Protein AF-A0AB36SV68-F1 (afdb_monomer_lite)

Radius of gyration: 16.78 Å; chains: 1; bounding box: 35×50×47 Å

pLDDT: mean 82.03, std 21.09, range [36.91, 98.69]

Sequence (129 aa):
LGISPGDRDPGTHIDVYAENETYQAPSFKSGEFNISMYHTQGDLNFLKQVKVRYPNGKIEIHQLKSGQQLKITEAGAIIDLNPNAANVSEHDLLYITQAQLDEGKTGVVINQGQHAFVEKASGKNPRFL

Secondary structure (DSSP, 8-state):
----S-----S----TTSHHHH-PPPP--TT-EEEEE--TT--TT--EEEEEE-TTS-EEEEEEPTT-EEEE--TT-EEES-TT-SSGGG--EEEPPHHHHHH--EEEEEETTEEEEEE---S--TT--

Structure (mmCIF, N/CA/C/O backbone):
data_AF-A0AB36SV68-F1
#
_entry.id   AF-A0AB36SV68-F1
#
loop_
_atom_site.group_PDB
_atom_site.id
_atom_site.type_symbol
_atom_site.label_atom_id
_atom_site.label_alt_id
_atom_site.label_comp_id
_atom_site.label_asym_id
_atom_site.label_entity_id
_atom_site.label_seq_id
_atom_site.pdbx_PDB_ins_code
_atom_site.Cartn_x
_atom_site.Cartn_y
_atom_site.Cartn_z
_atom_site.occupancy
_atom_site.B_iso_or_equiv
_atom_site.auth_seq_id
_atom_site.auth_comp_id
_atom_site.auth_asym_id
_atom_site.auth_atom_id
_atom_site.pdbx_PDB_model_num
ATOM 1 N N . LEU A 1 1 ? -1.137 -41.515 14.367 1.00 37.19 1 LEU A N 1
ATOM 2 C CA . LEU A 1 1 ? -0.102 -40.800 15.148 1.00 37.19 1 LEU A CA 1
ATOM 3 C C . LEU A 1 1 ? 1.217 -40.946 14.412 1.00 37.19 1 LEU A C 1
ATOM 5 O O . LEU A 1 1 ? 1.595 -42.077 14.147 1.00 37.19 1 LEU A O 1
ATOM 9 N N . GLY A 1 2 ? 1.865 -39.829 14.080 1.00 37.59 2 GLY A N 1
ATOM 10 C CA . GLY A 1 2 ? 3.230 -39.814 13.549 1.00 37.59 2 GLY A CA 1
ATOM 11 C C . GLY A 1 2 ? 3.357 -39.176 12.169 1.00 37.59 2 GLY A C 1
ATOM 12 O O . GLY A 1 2 ? 3.457 -39.885 11.178 1.00 37.59 2 GLY A O 1
ATOM 13 N N . ILE A 1 3 ? 3.411 -37.845 12.124 1.00 37.16 3 ILE A N 1
ATOM 14 C CA . ILE A 1 3 ? 4.264 -37.145 11.161 1.00 37.16 3 ILE A CA 1
ATOM 15 C C . ILE A 1 3 ? 5.261 -36.329 11.979 1.00 37.16 3 ILE A C 1
ATOM 17 O O . ILE A 1 3 ? 4.884 -35.562 12.865 1.00 37.16 3 ILE A O 1
ATOM 21 N N . SER A 1 4 ? 6.537 -36.625 11.758 1.00 38.28 4 SER A N 1
ATOM 22 C CA . SER A 1 4 ? 7.687 -35.990 12.390 1.00 38.28 4 SER A CA 1
ATOM 23 C C . SER A 1 4 ? 7.772 -34.517 11.969 1.00 38.28 4 SER A C 1
ATOM 25 O O . SER A 1 4 ? 7.571 -34.227 10.790 1.00 38.28 4 SER A O 1
ATOM 27 N N . PRO A 1 5 ? 8.100 -33.580 12.875 1.00 43.56 5 PRO A N 1
ATOM 28 C CA . PRO A 1 5 ? 8.286 -32.177 12.522 1.00 43.56 5 PRO A CA 1
ATOM 29 C C . PRO A 1 5 ? 9.651 -32.015 11.839 1.00 43.56 5 PRO A C 1
ATOM 31 O O . PRO A 1 5 ? 10.660 -31.760 12.491 1.00 43.56 5 PRO A O 1
ATOM 34 N N . GLY A 1 6 ? 9.690 -32.267 10.531 1.00 43.53 6 GLY A N 1
ATOM 35 C CA . GLY A 1 6 ? 10.911 -32.227 9.722 1.00 43.53 6 GLY A CA 1
ATOM 36 C C . GLY A 1 6 ? 10.799 -31.446 8.416 1.00 43.53 6 GLY A C 1
ATOM 37 O O . GLY A 1 6 ? 11.831 -31.102 7.847 1.00 43.53 6 GLY A O 1
ATOM 38 N N . ASP A 1 7 ? 9.593 -31.093 7.976 1.00 36.91 7 ASP A N 1
ATOM 39 C CA . ASP A 1 7 ? 9.422 -30.321 6.750 1.00 36.91 7 ASP A CA 1
ATOM 40 C C . ASP A 1 7 ? 9.412 -28.833 7.097 1.00 36.91 7 ASP A C 1
ATOM 42 O O . ASP A 1 7 ? 8.404 -28.257 7.506 1.00 36.91 7 ASP A O 1
ATOM 46 N N . ARG A 1 8 ? 10.599 -28.224 6.993 1.00 44.19 8 ARG A N 1
ATOM 47 C CA . ARG A 1 8 ? 10.753 -26.770 6.931 1.00 44.19 8 ARG A CA 1
ATOM 48 C C . ARG A 1 8 ? 9.982 -26.275 5.714 1.00 44.19 8 ARG A C 1
ATOM 50 O O . ARG A 1 8 ? 10.449 -26.400 4.585 1.00 44.19 8 ARG A O 1
ATOM 57 N N . ASP A 1 9 ? 8.808 -25.728 5.980 1.00 44.81 9 ASP A N 1
ATOM 58 C CA . ASP A 1 9 ? 8.075 -24.884 5.052 1.00 44.81 9 ASP A CA 1
ATOM 59 C C . ASP A 1 9 ? 9.033 -23.791 4.521 1.00 44.81 9 ASP A C 1
ATOM 61 O O . ASP A 1 9 ? 9.671 -23.109 5.330 1.00 44.81 9 ASP A O 1
ATOM 65 N N . PRO A 1 10 ? 9.208 -23.623 3.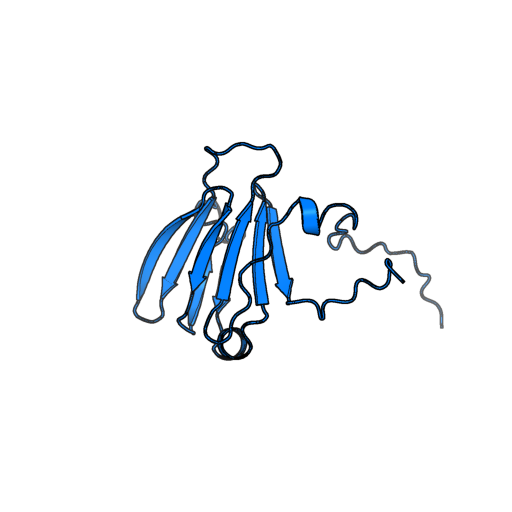197 1.00 40.41 10 PRO A N 1
ATOM 66 C CA . PRO A 1 10 ? 9.997 -22.527 2.635 1.00 40.41 10 PRO A CA 1
ATOM 67 C C . PRO A 1 10 ? 9.316 -21.156 2.811 1.00 40.41 10 PRO A C 1
ATOM 69 O O . PRO A 1 10 ? 9.832 -20.152 2.316 1.00 40.41 10 PRO A O 1
ATOM 72 N N . GLY A 1 11 ? 8.176 -21.099 3.509 1.00 41.31 11 GLY A N 1
ATOM 73 C CA . GLY A 1 11 ? 7.491 -19.877 3.909 1.00 41.31 11 GLY A CA 1
ATOM 74 C C . GLY A 1 11 ? 8.404 -18.906 4.660 1.00 41.31 11 GLY A C 1
ATOM 75 O O . GLY A 1 11 ? 8.708 -19.096 5.834 1.00 41.31 11 GLY A O 1
ATOM 76 N N . THR A 1 12 ? 8.839 -17.873 3.935 1.00 47.50 12 THR A N 1
ATOM 77 C CA . THR A 1 12 ? 9.285 -16.547 4.395 1.00 47.50 12 THR A CA 1
ATOM 78 C C . THR A 1 12 ? 9.564 -16.436 5.895 1.00 47.50 12 THR A C 1
ATOM 80 O O . THR A 1 12 ? 8.761 -15.900 6.659 1.00 47.50 12 THR A O 1
ATOM 83 N N . HIS A 1 13 ? 10.733 -16.918 6.320 1.00 41.16 13 HIS A N 1
ATOM 84 C CA . HIS A 1 13 ? 11.260 -16.599 7.639 1.00 41.16 13 HIS A CA 1
ATOM 85 C C . HIS A 1 13 ? 11.780 -15.161 7.606 1.00 41.16 13 HIS A C 1
ATOM 87 O O . HIS A 1 13 ? 12.807 -14.881 6.989 1.00 41.16 13 HIS A O 1
ATOM 93 N N . ILE A 1 14 ? 11.047 -14.245 8.232 1.00 44.75 14 ILE A N 1
ATOM 94 C CA . ILE A 1 14 ? 11.554 -12.906 8.516 1.00 44.75 14 ILE A CA 1
ATOM 95 C C . ILE A 1 14 ? 12.405 -13.027 9.780 1.00 44.75 14 ILE A C 1
ATOM 97 O O . ILE A 1 14 ? 11.897 -13.376 10.847 1.00 44.75 14 ILE A O 1
ATOM 101 N N . ASP A 1 15 ? 13.711 -12.777 9.658 1.00 39.50 15 ASP A N 1
ATOM 102 C CA . ASP A 1 15 ? 14.593 -12.668 10.817 1.00 39.50 15 ASP A CA 1
ATOM 103 C C . ASP A 1 15 ? 14.091 -11.522 11.708 1.00 39.50 15 ASP A C 1
ATOM 105 O O . ASP A 1 15 ? 14.116 -10.342 11.349 1.00 39.50 15 ASP A O 1
ATOM 109 N N . VAL A 1 16 ? 13.627 -11.902 12.897 1.00 45.22 16 VAL A N 1
ATOM 110 C CA . VAL A 1 16 ? 12.868 -11.097 13.876 1.00 45.22 16 VAL A CA 1
ATOM 111 C C . VAL A 1 16 ? 13.641 -9.865 14.394 1.00 45.22 16 VAL A C 1
ATOM 113 O O . VAL A 1 16 ? 13.120 -9.070 15.171 1.00 45.22 16 VAL A O 1
ATOM 116 N N . TYR A 1 17 ? 14.893 -9.681 13.972 1.00 39.41 17 TYR A N 1
ATOM 117 C CA . TYR A 1 17 ? 15.769 -8.587 14.390 1.00 39.41 17 TYR A CA 1
ATOM 118 C C . TYR A 1 17 ? 15.730 -7.355 13.486 1.00 39.41 17 TYR A C 1
ATOM 120 O O . TYR A 1 17 ? 16.376 -6.364 13.809 1.00 39.41 17 TYR A O 1
ATOM 128 N N . ALA A 1 18 ? 14.952 -7.377 12.403 1.00 43.56 18 ALA A N 1
ATOM 129 C CA . ALA A 1 18 ? 14.908 -6.260 11.472 1.00 43.56 18 ALA A CA 1
ATOM 130 C C . ALA A 1 18 ? 13.534 -5.586 11.347 1.00 43.56 18 ALA A C 1
ATOM 132 O O . ALA A 1 18 ? 13.490 -4.471 10.855 1.00 43.56 18 ALA A O 1
ATOM 133 N N . GLU A 1 19 ? 12.414 -6.165 11.786 1.00 46.53 19 GLU A N 1
ATOM 134 C CA . GLU A 1 19 ? 11.074 -5.703 11.355 1.00 46.53 19 GLU A CA 1
ATOM 135 C C . GLU A 1 19 ? 10.740 -4.231 11.676 1.00 46.53 19 GLU A C 1
ATOM 137 O O . GLU A 1 19 ? 10.134 -3.562 10.844 1.00 46.53 19 GLU A O 1
ATOM 142 N N . ASN A 1 20 ? 11.193 -3.689 12.813 1.00 45.94 20 ASN A N 1
ATOM 143 C CA . ASN A 1 20 ? 10.964 -2.276 13.171 1.00 45.94 20 ASN A CA 1
ATOM 144 C C . ASN A 1 20 ? 12.075 -1.313 12.712 1.00 45.94 20 ASN A C 1
ATOM 146 O O . ASN A 1 20 ? 11.835 -0.110 12.640 1.00 45.94 20 ASN A O 1
ATOM 150 N N . GLU A 1 21 ? 13.281 -1.811 12.423 1.00 46.81 21 GLU A N 1
ATOM 151 C CA . GLU A 1 21 ? 14.389 -0.989 11.905 1.00 46.81 21 GLU A CA 1
ATOM 152 C C . GLU A 1 21 ? 14.434 -0.992 10.371 1.00 46.81 21 GLU A C 1
ATOM 154 O O . GLU A 1 21 ? 14.903 -0.029 9.764 1.00 46.81 21 GLU A O 1
ATOM 159 N N . THR A 1 22 ? 13.914 -2.049 9.729 1.00 55.38 22 THR A N 1
ATOM 160 C CA . THR A 1 22 ? 13.897 -2.182 8.268 1.00 55.38 22 THR A CA 1
ATOM 161 C C . THR A 1 22 ? 12.658 -1.625 7.591 1.00 55.38 22 THR A C 1
ATOM 163 O O . THR A 1 22 ? 12.734 -1.281 6.412 1.00 55.38 22 THR A O 1
ATOM 166 N N . TYR A 1 23 ? 11.548 -1.477 8.311 1.00 65.56 23 TYR A N 1
ATOM 167 C CA . TYR A 1 23 ? 10.295 -0.995 7.751 1.00 65.56 23 TYR A CA 1
ATOM 168 C C . TYR A 1 23 ? 9.690 0.089 8.639 1.00 65.56 23 TYR A C 1
ATOM 170 O O . TYR A 1 23 ? 9.403 -0.123 9.815 1.00 65.56 23 TYR A O 1
ATOM 178 N N . GLN A 1 24 ? 9.451 1.269 8.068 1.00 81.06 24 GLN A N 1
ATOM 179 C CA . GLN A 1 24 ? 8.658 2.286 8.748 1.00 81.06 24 GLN A CA 1
ATOM 180 C C . GLN A 1 24 ? 7.188 1.871 8.697 1.00 81.06 24 GLN A C 1
ATOM 182 O O . GLN A 1 24 ? 6.632 1.738 7.609 1.00 81.06 24 GLN A O 1
ATOM 187 N N . ALA A 1 25 ? 6.547 1.692 9.853 1.00 86.50 25 ALA A N 1
ATOM 188 C CA . ALA A 1 25 ? 5.139 1.309 9.908 1.00 86.50 25 ALA A CA 1
ATOM 189 C C . ALA A 1 25 ? 4.234 2.335 9.186 1.00 86.50 25 ALA A C 1
ATOM 191 O O . ALA A 1 25 ? 4.454 3.549 9.311 1.00 86.50 25 ALA A O 1
ATOM 192 N N . PRO A 1 26 ? 3.206 1.878 8.448 1.00 91.94 26 PRO A N 1
ATOM 193 C CA . PRO A 1 26 ? 2.244 2.771 7.831 1.00 91.94 26 PRO A CA 1
ATOM 194 C C . PRO A 1 26 ? 1.337 3.406 8.894 1.00 91.94 26 PRO A C 1
ATOM 196 O O . PRO A 1 26 ? 1.208 2.925 10.022 1.00 91.94 26 PRO A O 1
ATOM 199 N N . SER A 1 27 ? 0.681 4.506 8.533 1.00 93.25 27 SER A N 1
ATOM 200 C CA . SER A 1 27 ? -0.369 5.089 9.365 1.00 93.25 27 SER A CA 1
ATOM 201 C C . SER A 1 27 ? -1.560 4.130 9.454 1.00 93.25 27 SER A C 1
ATOM 203 O O . SER A 1 27 ? -2.167 3.785 8.442 1.00 93.25 27 SER A O 1
ATOM 205 N N . PHE A 1 28 ? -1.930 3.746 10.674 1.00 93.38 28 PHE A N 1
ATOM 206 C CA . PHE A 1 28 ? -3.108 2.922 10.944 1.00 93.38 28 PHE A CA 1
ATOM 207 C C . PHE A 1 28 ? -4.259 3.798 11.438 1.00 93.38 28 PHE A C 1
ATOM 209 O O . PHE A 1 28 ? -4.311 4.170 12.619 1.00 93.38 28 PHE A O 1
ATOM 216 N N . LYS A 1 29 ? -5.164 4.151 10.522 1.00 96.25 29 LYS A N 1
ATOM 217 C CA . LYS A 1 29 ? -6.322 5.004 10.783 1.00 96.25 29 LYS A CA 1
ATOM 218 C C . LYS A 1 29 ? -7.546 4.493 10.025 1.00 96.25 29 LYS A C 1
ATOM 220 O O . LYS A 1 29 ? -7.454 4.184 8.845 1.00 96.25 29 LYS A O 1
ATOM 225 N N . SER A 1 30 ? -8.692 4.449 10.706 1.00 97.31 30 SER A N 1
ATOM 226 C CA . SER A 1 30 ? -9.979 4.098 10.090 1.00 97.31 30 SER A CA 1
ATOM 227 C C . SER A 1 30 ? -10.300 5.024 8.908 1.00 97.31 30 SER A C 1
ATOM 229 O O . SER A 1 30 ? -10.054 6.233 8.966 1.00 97.31 30 SER A O 1
ATOM 231 N N . GLY A 1 31 ? -10.814 4.430 7.834 1.00 98.00 31 GLY A N 1
ATOM 232 C CA . GLY A 1 31 ? -11.043 5.038 6.525 1.00 98.00 31 GLY A CA 1
ATOM 233 C C . GLY A 1 31 ? -9.817 5.065 5.605 1.00 98.00 31 GLY A C 1
ATOM 234 O O . GLY A 1 31 ? -9.911 5.601 4.502 1.00 98.00 31 GLY A O 1
ATOM 235 N N . GLU A 1 32 ? -8.668 4.532 6.032 1.00 97.94 32 GLU A N 1
ATOM 236 C CA . GLU A 1 32 ? -7.410 4.624 5.289 1.00 97.94 32 GLU A CA 1
ATOM 237 C C . GLU A 1 32 ? -6.691 3.269 5.222 1.00 97.94 32 GLU A C 1
ATOM 239 O O . GLU A 1 32 ? -6.538 2.573 6.223 1.00 97.94 32 GLU A O 1
ATOM 244 N N . PHE A 1 33 ? -6.173 2.940 4.041 1.00 98.12 33 PHE A N 1
ATOM 245 C CA . PHE A 1 33 ? -5.148 1.923 3.843 1.00 98.12 33 PHE A CA 1
ATOM 246 C C . PHE A 1 33 ? -3.869 2.630 3.401 1.00 98.12 33 PHE A C 1
ATOM 248 O O . PHE A 1 33 ? -3.877 3.365 2.412 1.00 98.12 33 PHE A O 1
ATOM 255 N N . ASN A 1 34 ? -2.776 2.452 4.142 1.00 97.94 34 ASN A N 1
ATOM 256 C CA . ASN A 1 34 ? -1.530 3.168 3.882 1.00 97.94 34 ASN A CA 1
ATOM 257 C C . ASN A 1 34 ? -0.410 2.201 3.475 1.00 97.94 34 ASN A C 1
ATOM 259 O O . ASN A 1 34 ? -0.251 1.122 4.049 1.00 97.94 34 ASN A O 1
ATOM 263 N N . ILE A 1 35 ? 0.374 2.621 2.486 1.00 96.69 35 ILE A N 1
ATOM 264 C CA . ILE A 1 35 ? 1.577 1.939 2.007 1.00 96.69 35 ILE A CA 1
ATOM 265 C C . ILE A 1 35 ? 2.761 2.825 2.357 1.00 96.69 35 ILE A C 1
ATOM 267 O O . ILE A 1 35 ? 2.846 3.938 1.843 1.00 96.69 35 ILE A O 1
ATOM 271 N N . SER A 1 36 ? 3.667 2.363 3.206 1.00 94.50 36 SER A N 1
ATOM 272 C CA . SER A 1 36 ? 4.880 3.095 3.567 1.00 94.50 36 SER A CA 1
ATOM 273 C C . SER A 1 36 ? 6.094 2.570 2.811 1.00 94.50 36 SER A C 1
ATOM 275 O O . SER A 1 36 ? 6.232 1.374 2.572 1.00 94.50 36 SER A O 1
ATOM 277 N N . MET A 1 37 ? 6.997 3.476 2.444 1.00 91.88 37 MET A N 1
ATOM 278 C CA . MET A 1 37 ? 8.272 3.145 1.816 1.00 91.88 37 MET A CA 1
ATOM 279 C C . MET A 1 37 ? 9.417 3.623 2.702 1.00 91.88 37 MET A C 1
ATOM 281 O O . MET A 1 37 ? 9.488 4.805 3.037 1.00 91.88 37 MET A O 1
ATOM 285 N N . TYR A 1 38 ? 10.346 2.734 3.040 1.00 89.00 38 TYR A N 1
ATOM 286 C CA . TYR A 1 38 ? 11.561 3.084 3.768 1.00 89.00 38 TYR A CA 1
ATOM 287 C C . TYR A 1 38 ? 12.767 2.352 3.191 1.00 89.00 38 TYR A C 1
ATOM 289 O O . TYR A 1 38 ? 12.720 1.152 2.974 1.00 89.00 38 TYR A O 1
ATOM 297 N N . HIS A 1 39 ? 13.860 3.061 2.929 1.00 86.62 39 HIS A N 1
ATOM 298 C CA . HIS A 1 39 ? 15.065 2.479 2.343 1.00 86.62 39 HIS A CA 1
ATOM 299 C C . HIS A 1 39 ? 16.192 2.406 3.373 1.00 86.62 39 HIS A C 1
ATOM 301 O O . HIS A 1 39 ? 16.798 3.421 3.718 1.00 86.62 39 HIS A O 1
ATOM 307 N N . THR A 1 40 ? 16.526 1.204 3.834 1.00 82.44 40 THR A N 1
ATOM 308 C CA . THR A 1 40 ? 17.445 1.028 4.976 1.00 82.44 40 THR A CA 1
ATOM 309 C C . THR A 1 40 ? 18.908 1.269 4.674 1.00 82.44 40 THR A C 1
ATOM 311 O O . THR A 1 40 ? 19.660 1.622 5.574 1.00 82.44 40 THR A O 1
ATOM 314 N N . GLN A 1 41 ? 19.327 1.144 3.415 1.00 79.50 41 GLN A N 1
ATOM 315 C CA . GLN A 1 41 ? 20.698 1.486 3.023 1.00 79.50 41 GLN A CA 1
ATOM 316 C C . GLN A 1 41 ? 20.887 3.001 2.808 1.00 79.50 41 GLN A C 1
ATOM 318 O O . GLN A 1 41 ? 21.926 3.429 2.318 1.00 79.50 41 GLN A O 1
ATOM 323 N N . GLY A 1 42 ? 19.880 3.822 3.135 1.00 70.31 42 GLY A N 1
ATOM 324 C CA . GLY A 1 42 ? 19.997 5.281 3.105 1.00 70.31 42 GLY A CA 1
ATOM 325 C C . GLY A 1 42 ? 20.004 5.922 1.713 1.00 70.31 42 GLY A C 1
ATOM 326 O O . GLY A 1 42 ? 20.271 7.117 1.617 1.00 70.31 42 GLY A O 1
ATOM 327 N N . ASP A 1 43 ? 19.690 5.184 0.640 1.00 81.69 43 ASP A N 1
ATOM 328 C CA . ASP A 1 43 ? 19.498 5.785 -0.683 1.00 81.69 43 ASP A CA 1
ATOM 329 C C . ASP A 1 43 ? 18.194 6.596 -0.729 1.00 81.69 43 ASP A C 1
ATOM 331 O O . ASP A 1 43 ? 17.092 6.078 -0.922 1.00 81.69 43 ASP A O 1
ATOM 335 N N . LEU A 1 44 ? 18.333 7.907 -0.544 1.00 77.81 44 LEU A N 1
ATOM 336 C CA . LEU A 1 44 ? 17.229 8.865 -0.598 1.00 77.81 44 LEU A CA 1
ATOM 337 C C . LEU A 1 44 ? 16.718 9.122 -2.027 1.00 77.81 44 LEU A C 1
ATOM 339 O O . LEU A 1 44 ? 15.658 9.734 -2.189 1.00 77.81 44 LEU A O 1
ATOM 343 N N . ASN A 1 45 ? 17.451 8.677 -3.052 1.00 87.12 45 ASN A N 1
ATOM 344 C CA . ASN A 1 45 ? 17.060 8.808 -4.455 1.00 87.12 45 ASN A CA 1
ATOM 345 C C . ASN A 1 45 ? 16.293 7.590 -4.969 1.00 87.12 45 ASN A C 1
ATOM 347 O O . ASN A 1 45 ? 15.707 7.673 -6.050 1.00 87.12 45 ASN A O 1
ATOM 351 N N . PHE A 1 46 ? 16.261 6.489 -4.213 1.00 87.38 46 PHE A N 1
ATOM 352 C CA . PHE A 1 46 ? 15.474 5.325 -4.584 1.00 87.38 46 PHE A CA 1
ATOM 353 C C . PHE A 1 46 ? 13.988 5.690 -4.701 1.00 87.38 46 PHE A C 1
ATOM 355 O O . PHE A 1 46 ? 13.399 6.304 -3.804 1.00 87.38 46 PHE A O 1
ATOM 362 N N . LEU A 1 47 ? 13.378 5.278 -5.813 1.00 92.38 47 LEU A N 1
ATOM 363 C CA . LEU A 1 47 ? 11.960 5.464 -6.097 1.00 92.38 47 LEU A CA 1
ATOM 364 C C . LEU A 1 47 ? 11.289 4.106 -6.253 1.00 92.38 47 LEU A C 1
ATOM 366 O O . LEU A 1 47 ? 11.610 3.346 -7.168 1.00 92.38 47 LEU A O 1
ATOM 370 N N . LYS A 1 48 ? 10.308 3.828 -5.393 1.00 93.38 48 LYS A N 1
ATOM 371 C CA . LYS A 1 48 ? 9.399 2.703 -5.587 1.00 93.38 48 LYS A CA 1
ATOM 372 C C . LYS A 1 48 ? 8.190 3.162 -6.386 1.00 93.38 48 LYS A C 1
ATOM 374 O O . LYS A 1 48 ? 7.428 4.008 -5.920 1.00 93.38 48 LYS A O 1
ATOM 379 N N . GLN A 1 49 ? 7.973 2.548 -7.543 1.00 96.38 49 GLN A N 1
ATOM 380 C CA . GLN A 1 49 ? 6.744 2.764 -8.288 1.00 96.38 49 GLN A CA 1
ATOM 381 C C . GLN A 1 49 ? 5.607 1.906 -7.723 1.00 96.38 49 GLN A C 1
ATOM 383 O O . GLN A 1 49 ? 5.782 0.705 -7.517 1.00 96.38 49 GLN A O 1
ATOM 388 N N . VAL A 1 50 ? 4.447 2.525 -7.512 1.00 97.50 50 VAL A N 1
ATOM 389 C CA . VAL A 1 50 ? 3.189 1.867 -7.135 1.00 97.50 50 VAL A CA 1
ATOM 390 C C . VAL A 1 50 ? 2.101 2.358 -8.078 1.00 97.50 50 VAL A C 1
ATOM 392 O O . VAL A 1 50 ? 1.945 3.565 -8.268 1.00 97.50 50 VAL A O 1
ATOM 395 N N . LYS A 1 51 ? 1.344 1.442 -8.677 1.00 98.44 51 LYS A N 1
ATOM 396 C CA . LYS A 1 51 ? 0.221 1.786 -9.555 1.00 98.44 51 LYS A CA 1
ATOM 397 C C . LYS A 1 51 ? -1.090 1.509 -8.838 1.00 98.44 51 LYS A C 1
ATOM 399 O O . LYS A 1 51 ? -1.241 0.467 -8.215 1.00 98.44 51 LYS A O 1
ATOM 404 N N . VAL A 1 52 ? -2.046 2.422 -8.955 1.00 98.69 52 VAL A N 1
ATOM 405 C CA . VAL A 1 52 ? -3.382 2.284 -8.369 1.00 98.69 52 VAL A CA 1
ATOM 406 C C . VAL A 1 52 ? -4.416 2.419 -9.472 1.00 98.69 52 VAL A C 1
ATOM 408 O O . VAL A 1 52 ? -4.391 3.375 -10.245 1.00 98.69 52 VAL A O 1
ATOM 411 N N . ARG A 1 53 ? -5.337 1.464 -9.552 1.00 98.44 53 ARG A N 1
ATOM 412 C CA . ARG A 1 53 ? -6.541 1.538 -10.378 1.00 98.44 53 ARG A CA 1
ATOM 413 C C . ARG A 1 53 ? -7.753 1.668 -9.468 1.00 98.44 53 ARG A C 1
ATOM 415 O O . ARG A 1 53 ? -8.052 0.754 -8.706 1.00 98.44 53 ARG A O 1
ATOM 422 N N . TYR A 1 54 ? -8.467 2.774 -9.592 1.00 98.31 54 TYR A N 1
ATOM 423 C CA . TYR A 1 54 ? -9.672 3.067 -8.825 1.00 98.31 54 TYR A CA 1
ATOM 424 C C . TYR A 1 54 ? -10.922 2.434 -9.462 1.00 98.31 54 TYR A C 1
ATOM 426 O O . TYR A 1 54 ? -10.927 2.164 -10.671 1.00 98.31 54 TYR A O 1
ATOM 434 N N . PRO A 1 55 ? -12.010 2.226 -8.693 1.00 97.00 55 PRO A N 1
ATOM 435 C CA . PRO A 1 55 ? -13.255 1.634 -9.199 1.00 97.00 55 PRO A CA 1
ATOM 436 C C . PRO A 1 55 ? -13.878 2.403 -10.367 1.00 97.00 55 PRO A C 1
ATOM 438 O O . PRO A 1 55 ? -14.458 1.805 -11.270 1.00 97.00 55 PRO A O 1
ATOM 441 N N . ASN A 1 56 ? -13.716 3.729 -10.383 1.00 96.75 56 ASN A N 1
ATOM 442 C CA . ASN A 1 56 ? -14.178 4.600 -11.468 1.00 96.75 56 ASN A CA 1
ATOM 443 C C . ASN A 1 56 ? -13.348 4.469 -12.765 1.00 96.75 56 ASN A C 1
ATOM 445 O O . ASN A 1 56 ? -13.614 5.171 -13.737 1.00 96.75 56 ASN A O 1
ATOM 449 N N . GLY A 1 57 ? -12.333 3.599 -12.783 1.00 95.75 57 GLY A N 1
ATOM 450 C CA . GLY A 1 57 ? -11.454 3.366 -13.925 1.00 95.75 57 GLY A CA 1
ATOM 451 C C . GLY A 1 57 ? -10.241 4.294 -14.000 1.00 95.75 57 GLY A C 1
ATOM 452 O O . GLY A 1 57 ? -9.385 4.075 -14.857 1.00 95.75 57 GLY A O 1
ATOM 453 N N . LYS A 1 58 ? -10.119 5.288 -13.110 1.00 98.25 58 LYS A N 1
ATOM 454 C CA . LYS A 1 58 ? -8.933 6.148 -13.015 1.00 98.25 58 LYS A CA 1
ATOM 455 C C . LYS A 1 58 ? -7.709 5.311 -12.643 1.00 98.25 58 LYS A C 1
ATOM 457 O O . LYS A 1 58 ? -7.786 4.443 -11.776 1.00 98.25 58 LYS A O 1
ATOM 462 N N . ILE A 1 59 ? -6.580 5.588 -13.287 1.00 98.31 59 ILE A N 1
ATOM 463 C CA . ILE A 1 59 ? -5.294 4.951 -12.996 1.00 98.31 59 ILE A CA 1
ATOM 464 C C . ILE A 1 59 ? -4.300 6.033 -12.594 1.00 98.31 59 ILE A C 1
ATOM 466 O O . ILE A 1 59 ? -4.157 7.033 -13.296 1.00 98.31 59 ILE A O 1
ATOM 470 N N . GLU A 1 60 ? -3.600 5.810 -11.490 1.00 98.38 60 GLU A N 1
ATOM 471 C CA . GLU A 1 60 ? -2.503 6.650 -11.022 1.00 98.38 60 GLU A CA 1
ATOM 472 C C . GLU A 1 60 ? -1.227 5.821 -10.873 1.00 98.38 60 GLU A C 1
ATOM 474 O O . GLU A 1 60 ? -1.264 4.629 -10.564 1.00 98.38 60 GLU A O 1
ATOM 479 N N . ILE A 1 61 ? -0.085 6.458 -11.125 1.00 98.19 61 ILE A N 1
ATOM 480 C CA . ILE A 1 61 ? 1.243 5.881 -10.921 1.00 98.19 61 ILE A CA 1
ATOM 481 C C . ILE A 1 61 ? 1.983 6.806 -9.961 1.00 98.19 61 ILE A C 1
ATOM 483 O O . ILE A 1 61 ? 2.249 7.964 -10.283 1.00 98.19 61 ILE A O 1
ATOM 487 N N . HIS A 1 62 ? 2.317 6.289 -8.786 1.00 97.75 62 HIS A N 1
ATOM 488 C CA . HIS A 1 62 ? 3.019 7.009 -7.733 1.00 97.75 62 HIS A CA 1
ATOM 489 C C . HIS A 1 62 ? 4.476 6.567 -7.676 1.00 97.75 62 HIS A C 1
ATOM 491 O O . HIS A 1 62 ? 4.783 5.395 -7.880 1.00 97.75 62 HIS A O 1
ATOM 497 N N . GLN A 1 63 ? 5.362 7.509 -7.363 1.00 96.44 63 GLN A N 1
ATOM 498 C CA . GLN A 1 63 ? 6.769 7.249 -7.076 1.00 96.44 63 GLN A CA 1
ATOM 499 C C . GLN A 1 63 ? 7.021 7.586 -5.607 1.00 96.44 63 GLN A C 1
ATOM 501 O O . GLN A 1 63 ? 6.966 8.756 -5.229 1.00 96.44 63 GLN A O 1
ATOM 506 N N . LEU A 1 64 ? 7.258 6.568 -4.784 1.00 94.12 64 LEU A N 1
ATOM 507 C CA . LEU A 1 64 ? 7.479 6.713 -3.349 1.00 94.12 64 LEU A CA 1
ATOM 508 C C . LEU A 1 64 ? 8.974 6.753 -3.040 1.00 94.12 64 LEU A C 1
ATOM 510 O O . LEU A 1 64 ? 9.716 5.837 -3.397 1.00 94.12 64 LEU A O 1
ATOM 514 N N . LYS A 1 65 ? 9.397 7.814 -2.353 1.00 93.00 65 LYS A N 1
ATOM 515 C CA . LYS A 1 65 ? 10.724 7.939 -1.738 1.00 93.00 65 LYS A CA 1
ATOM 516 C C . LYS A 1 65 ? 10.731 7.336 -0.337 1.00 93.00 65 LYS A C 1
ATOM 518 O O . LYS A 1 65 ? 9.682 7.187 0.291 1.00 93.00 65 LYS A O 1
ATOM 523 N N . SER A 1 66 ? 11.928 7.065 0.178 1.00 90.69 66 SER A N 1
ATOM 524 C CA . SER A 1 66 ? 12.119 6.706 1.586 1.00 90.69 66 SER A CA 1
ATOM 525 C C . SER A 1 66 ? 11.463 7.741 2.515 1.00 90.69 66 SER A C 1
ATOM 527 O O . SER A 1 66 ? 11.643 8.947 2.337 1.00 90.69 66 SER A O 1
ATOM 529 N N . GLY A 1 67 ? 10.675 7.273 3.481 1.00 88.56 67 GLY A N 1
ATOM 530 C CA . GLY A 1 67 ? 9.919 8.091 4.430 1.00 88.56 67 GLY A CA 1
ATOM 531 C C . GLY A 1 67 ? 8.521 8.510 3.963 1.00 88.56 67 GLY A C 1
ATOM 532 O O . GLY A 1 67 ? 7.758 9.066 4.755 1.00 88.56 67 GLY A O 1
ATOM 533 N N . GLN A 1 68 ? 8.158 8.270 2.698 1.00 93.94 68 GLN A N 1
ATOM 534 C CA . GLN A 1 68 ? 6.833 8.617 2.181 1.00 93.94 68 GLN A CA 1
ATOM 535 C C . GLN A 1 68 ? 5.817 7.497 2.399 1.00 93.94 68 GLN A C 1
ATOM 537 O O . GLN A 1 68 ? 6.159 6.317 2.495 1.00 93.94 68 GLN A O 1
ATOM 542 N N . GLN A 1 69 ? 4.542 7.889 2.429 1.00 96.38 69 GLN A N 1
ATOM 543 C CA . GLN A 1 69 ? 3.421 6.959 2.433 1.00 96.38 69 GLN A CA 1
ATOM 544 C C . GLN A 1 69 ? 2.414 7.321 1.343 1.00 96.38 69 GLN A C 1
ATOM 546 O O . GLN A 1 69 ? 2.149 8.501 1.104 1.00 96.38 69 GLN A O 1
ATOM 551 N N . LEU A 1 70 ? 1.836 6.302 0.714 1.00 97.75 70 L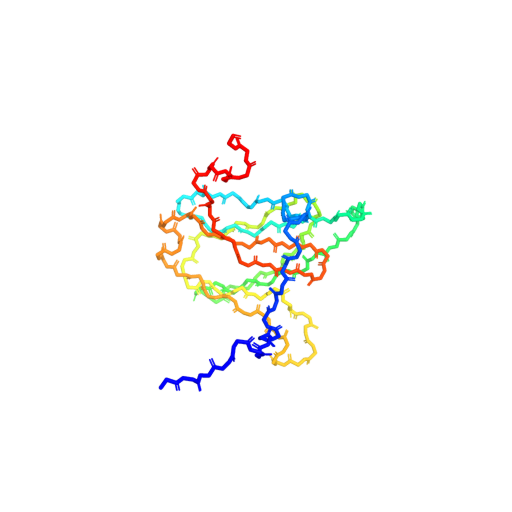EU A N 1
ATOM 552 C CA . LEU A 1 70 ? 0.679 6.426 -0.160 1.00 97.75 70 LEU A CA 1
ATOM 553 C C . LEU A 1 70 ? -0.578 6.061 0.620 1.00 97.75 70 LEU A C 1
ATOM 555 O O . LEU A 1 70 ? -0.665 4.974 1.187 1.00 97.75 70 LEU A O 1
ATOM 559 N N . LYS A 1 71 ? -1.553 6.966 0.611 1.00 98.25 71 LYS A N 1
ATOM 560 C CA . LYS A 1 71 ? -2.848 6.780 1.254 1.00 98.25 71 LYS A CA 1
ATOM 561 C C . LYS A 1 71 ? -3.899 6.383 0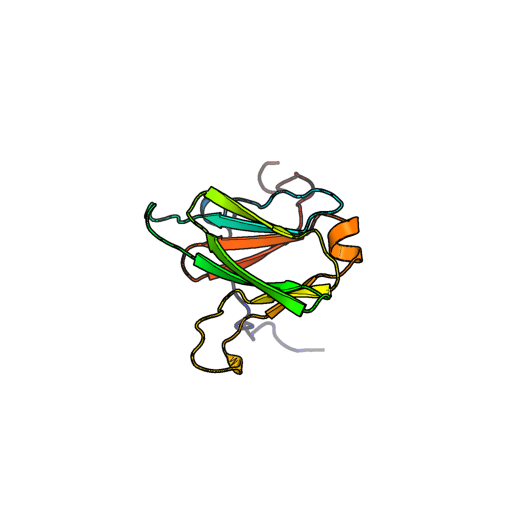.231 1.00 98.25 71 LYS A C 1
ATOM 563 O O . LYS A 1 71 ? -4.076 7.081 -0.764 1.00 98.25 71 LYS A O 1
ATOM 568 N N . ILE A 1 72 ? -4.643 5.330 0.537 1.00 98.31 72 ILE A N 1
ATOM 569 C CA . ILE A 1 72 ? -5.777 4.846 -0.245 1.00 98.31 72 ILE A CA 1
ATOM 570 C C . ILE A 1 72 ? -7.025 4.901 0.632 1.00 98.31 72 ILE A C 1
ATOM 572 O O . ILE A 1 72 ? -7.020 4.416 1.761 1.00 98.31 72 ILE A O 1
ATOM 576 N N . THR A 1 73 ? -8.090 5.510 0.120 1.00 98.06 73 THR A N 1
ATOM 577 C CA . THR A 1 73 ? -9.349 5.729 0.857 1.00 98.06 73 THR A CA 1
ATOM 578 C C . THR A 1 73 ? -10.569 5.171 0.130 1.00 98.06 73 THR A C 1
ATOM 580 O O . THR A 1 73 ? -11.690 5.333 0.598 1.00 98.06 73 THR A O 1
ATOM 583 N N . GLU A 1 74 ? -10.376 4.555 -1.036 1.00 98.25 74 GLU A N 1
ATOM 584 C CA . GLU A 1 74 ? -11.462 4.068 -1.885 1.00 98.25 74 GLU A CA 1
ATOM 585 C C . GLU A 1 74 ? -11.474 2.539 -1.907 1.00 98.25 74 GLU A C 1
ATOM 587 O O . GLU A 1 74 ? -10.526 1.902 -2.374 1.00 98.25 74 GLU A O 1
ATOM 592 N N . ALA A 1 75 ? -12.563 1.947 -1.413 1.00 98.19 75 ALA A N 1
ATOM 593 C CA . ALA A 1 75 ? -12.795 0.515 -1.537 1.00 98.19 75 ALA A CA 1
ATOM 594 C C . ALA A 1 75 ? -12.960 0.134 -3.013 1.00 98.19 75 ALA A C 1
ATOM 596 O O . ALA A 1 75 ? -13.528 0.879 -3.807 1.00 98.19 75 ALA A O 1
ATOM 597 N N . GLY A 1 76 ? -12.472 -1.044 -3.380 1.00 98.19 76 GLY A N 1
ATOM 598 C CA . GLY A 1 76 ? -12.444 -1.521 -4.757 1.00 98.19 76 GLY A CA 1
ATOM 599 C C . GLY A 1 76 ? -11.226 -1.064 -5.561 1.00 98.19 76 GLY A C 1
ATOM 600 O O . GLY A 1 76 ? -11.094 -1.453 -6.722 1.00 98.19 76 GLY A O 1
ATOM 601 N N . ALA A 1 77 ? -10.334 -0.259 -4.974 1.00 98.56 77 ALA A N 1
ATOM 602 C CA . ALA A 1 77 ? -9.053 0.057 -5.590 1.00 98.56 77 ALA A CA 1
ATOM 603 C C . ALA A 1 77 ? -8.183 -1.207 -5.720 1.00 98.56 77 ALA A C 1
ATOM 605 O O . ALA A 1 77 ? -8.114 -2.028 -4.802 1.00 98.56 77 ALA A O 1
ATOM 606 N N . ILE A 1 78 ? -7.506 -1.342 -6.861 1.00 98.56 78 ILE A N 1
ATOM 607 C CA . ILE A 1 78 ? -6.496 -2.372 -7.117 1.00 98.56 78 ILE A CA 1
ATOM 608 C C . ILE A 1 78 ? -5.136 -1.692 -7.132 1.00 98.56 78 ILE A C 1
ATOM 610 O O . ILE A 1 78 ? -4.919 -0.749 -7.895 1.00 98.56 78 ILE A O 1
ATOM 614 N N . ILE A 1 79 ? -4.228 -2.181 -6.306 1.00 98.38 79 ILE A N 1
ATOM 615 C CA . ILE A 1 79 ? -2.868 -1.678 -6.183 1.00 98.38 79 ILE A CA 1
ATOM 616 C C . ILE A 1 79 ? -1.932 -2.708 -6.785 1.00 98.38 79 ILE A C 1
ATOM 618 O O . ILE A 1 79 ? -2.074 -3.890 -6.509 1.00 98.38 79 ILE A O 1
ATOM 622 N N . ASP A 1 80 ? -0.979 -2.252 -7.579 1.00 97.81 80 ASP A N 1
ATOM 623 C CA . ASP A 1 80 ? 0.116 -3.058 -8.090 1.00 97.81 80 ASP A CA 1
ATOM 624 C C . ASP A 1 80 ? 1.433 -2.526 -7.521 1.00 97.81 80 ASP A C 1
ATOM 626 O O . ASP A 1 80 ? 1.824 -1.378 -7.780 1.00 97.81 80 ASP A O 1
ATOM 630 N N . LEU A 1 81 ? 2.086 -3.353 -6.704 1.00 96.38 81 LEU A N 1
ATOM 631 C CA . LEU A 1 81 ? 3.365 -3.051 -6.061 1.00 96.38 81 LEU A CA 1
ATOM 632 C C . LEU A 1 81 ? 4.566 -3.399 -6.953 1.00 96.38 81 LEU A C 1
ATOM 634 O O . LEU A 1 81 ? 5.703 -3.042 -6.618 1.00 96.38 81 LEU A O 1
ATOM 638 N N . ASN A 1 82 ? 4.341 -4.055 -8.094 1.00 95.81 82 ASN A N 1
ATOM 639 C CA . ASN A 1 82 ? 5.358 -4.330 -9.103 1.00 95.81 82 ASN A CA 1
ATOM 640 C C . ASN A 1 82 ? 4.868 -3.971 -10.523 1.00 95.81 82 ASN A C 1
ATOM 642 O O . ASN A 1 82 ? 4.805 -4.826 -11.405 1.00 95.81 82 ASN A O 1
ATOM 646 N N . PRO A 1 83 ? 4.555 -2.689 -10.790 1.00 95.75 83 PRO A N 1
ATOM 647 C CA . PRO A 1 83 ? 3.904 -2.281 -12.037 1.00 95.75 83 PRO A CA 1
ATOM 648 C C . PRO A 1 83 ? 4.768 -2.393 -13.295 1.00 95.75 83 PRO A C 1
ATOM 650 O O . PRO A 1 83 ? 4.230 -2.337 -14.398 1.00 95.75 83 PRO A O 1
ATOM 653 N N . ASN A 1 84 ? 6.085 -2.552 -13.140 1.00 94.00 84 ASN A N 1
ATOM 654 C CA . ASN A 1 84 ? 7.030 -2.732 -14.246 1.00 94.00 84 ASN A CA 1
ATOM 655 C C . ASN A 1 84 ? 7.433 -4.198 -14.450 1.00 94.00 84 ASN A C 1
ATOM 657 O O . ASN A 1 84 ? 8.405 -4.461 -15.158 1.00 94.00 84 ASN A O 1
ATOM 661 N N . ALA A 1 85 ? 6.730 -5.137 -13.809 1.00 93.81 85 ALA A N 1
ATOM 662 C CA . ALA A 1 85 ? 6.893 -6.561 -14.049 1.00 93.81 85 ALA A CA 1
ATOM 663 C C . ALA A 1 85 ? 6.852 -6.870 -15.553 1.00 93.81 85 ALA A C 1
ATOM 665 O O . ALA A 1 85 ? 6.002 -6.354 -16.282 1.00 93.81 85 ALA A O 1
ATOM 666 N N . ALA A 1 86 ? 7.773 -7.714 -16.023 1.00 92.88 86 ALA A N 1
ATOM 667 C CA . ALA A 1 86 ? 7.814 -8.093 -17.432 1.00 92.88 86 ALA A CA 1
ATOM 668 C C . ALA A 1 86 ? 6.691 -9.084 -17.768 1.00 92.88 86 ALA A C 1
ATOM 670 O O . ALA A 1 86 ? 6.159 -9.074 -18.879 1.00 92.88 86 ALA A O 1
ATOM 671 N N . ASN A 1 87 ? 6.325 -9.927 -16.798 1.00 94.88 87 ASN A N 1
ATOM 672 C CA . ASN A 1 87 ? 5.291 -10.941 -16.942 1.00 94.88 87 ASN A CA 1
ATOM 673 C C . ASN A 1 87 ? 4.078 -10.636 -16.067 1.00 94.88 87 ASN A C 1
ATOM 675 O O . ASN A 1 87 ? 4.199 -10.153 -14.945 1.00 94.88 87 ASN A O 1
ATOM 679 N N . VAL A 1 88 ? 2.894 -11.032 -16.542 1.00 89.69 88 VAL A N 1
ATOM 680 C CA . VAL A 1 88 ? 1.645 -10.809 -15.799 1.00 89.69 88 VAL A CA 1
ATOM 681 C C . VAL A 1 88 ? 1.660 -11.489 -14.425 1.00 89.69 88 VAL A C 1
ATOM 683 O O . VAL A 1 88 ? 1.121 -10.953 -13.464 1.00 89.69 88 VAL A O 1
ATOM 686 N N . SER A 1 89 ? 2.311 -12.649 -14.322 1.00 93.38 89 SER A N 1
ATOM 687 C CA . SER A 1 89 ? 2.450 -13.419 -13.081 1.00 93.38 89 SER A CA 1
ATOM 688 C C . SER A 1 89 ? 3.384 -12.790 -12.045 1.00 93.38 89 SER A C 1
ATOM 690 O O . SER A 1 89 ? 3.416 -13.252 -10.912 1.00 93.38 89 SER A O 1
ATOM 692 N N . GLU A 1 90 ? 4.182 -11.796 -12.438 1.00 93.06 90 GLU A N 1
ATOM 693 C CA . GLU A 1 90 ? 5.132 -11.098 -11.564 1.00 93.06 90 GLU A CA 1
ATOM 694 C C . GLU A 1 90 ? 4.552 -9.795 -10.992 1.00 93.06 90 GLU A C 1
ATOM 696 O O . GLU A 1 90 ? 5.189 -9.168 -10.141 1.00 93.06 90 GLU A O 1
ATOM 701 N N . HIS A 1 91 ? 3.368 -9.373 -11.453 1.00 95.38 91 HIS A N 1
ATOM 702 C CA . HIS A 1 91 ? 2.631 -8.290 -10.810 1.00 95.38 91 HIS A CA 1
ATOM 703 C C . HIS A 1 91 ? 2.179 -8.721 -9.421 1.00 95.38 91 HIS A C 1
ATOM 705 O O . HIS A 1 91 ? 1.705 -9.840 -9.222 1.00 95.38 91 HIS A O 1
ATOM 711 N N . ASP A 1 92 ? 2.272 -7.793 -8.479 1.00 95.31 92 ASP A N 1
ATOM 712 C CA . ASP A 1 92 ? 1.868 -8.023 -7.101 1.00 95.31 92 ASP A CA 1
ATOM 713 C C . ASP A 1 92 ? 0.650 -7.160 -6.787 1.00 95.31 92 ASP A C 1
ATOM 715 O O . ASP A 1 92 ? 0.755 -5.947 -6.579 1.00 95.31 92 ASP A O 1
ATOM 719 N N . LEU A 1 93 ? -0.520 -7.795 -6.871 1.00 96.56 93 LEU A N 1
ATOM 720 C CA . LEU A 1 93 ? -1.814 -7.130 -6.890 1.00 96.56 93 LEU A CA 1
ATOM 721 C C . LEU A 1 93 ? -2.524 -7.241 -5.541 1.00 96.56 93 LEU A C 1
ATOM 723 O O . LEU A 1 93 ? -2.810 -8.336 -5.060 1.00 96.56 93 LEU A O 1
ATOM 727 N N . LEU A 1 94 ? -2.922 -6.096 -4.993 1.00 96.94 94 LEU A N 1
ATOM 728 C CA . LEU A 1 94 ? -3.724 -5.991 -3.779 1.00 96.94 94 LEU A CA 1
ATOM 729 C C . LEU A 1 94 ? -5.079 -5.366 -4.096 1.00 96.94 94 LEU A C 1
ATOM 731 O O . LEU A 1 94 ? -5.158 -4.308 -4.717 1.00 96.94 94 LEU A O 1
ATOM 735 N N . TYR A 1 95 ? -6.154 -5.998 -3.633 1.00 97.88 95 TYR A N 1
ATOM 736 C CA . TYR A 1 95 ? -7.506 -5.454 -3.717 1.00 97.88 95 TYR A CA 1
ATOM 737 C C . TYR A 1 95 ? -7.920 -4.873 -2.367 1.00 97.88 95 TYR A C 1
ATOM 739 O O . TYR A 1 95 ? -7.914 -5.582 -1.361 1.00 97.88 95 TYR A O 1
ATOM 747 N N . ILE A 1 96 ? -8.295 -3.595 -2.344 1.00 97.94 96 ILE A N 1
ATOM 748 C CA . ILE A 1 96 ? -8.684 -2.904 -1.113 1.00 97.94 96 ILE A CA 1
ATOM 749 C C . ILE A 1 96 ? -10.174 -3.091 -0.854 1.00 97.94 96 ILE A C 1
ATOM 751 O O . ILE A 1 96 ? -11.023 -2.660 -1.634 1.00 97.94 96 ILE A O 1
ATOM 755 N N . THR A 1 97 ? -10.504 -3.716 0.270 1.00 98.19 97 THR A N 1
ATOM 756 C CA . THR A 1 97 ? -11.891 -3.919 0.705 1.00 98.19 97 THR A CA 1
ATOM 757 C C . THR A 1 97 ? -12.376 -2.780 1.602 1.00 98.19 97 THR A C 1
ATOM 759 O O . THR A 1 97 ? -11.585 -2.124 2.279 1.00 98.19 97 THR A O 1
ATOM 762 N N . GLN A 1 98 ? -13.696 -2.580 1.666 1.00 98.50 98 GLN A N 1
ATOM 763 C CA . GLN A 1 98 ? -14.289 -1.627 2.610 1.00 98.50 98 GLN A CA 1
ATOM 764 C C . GL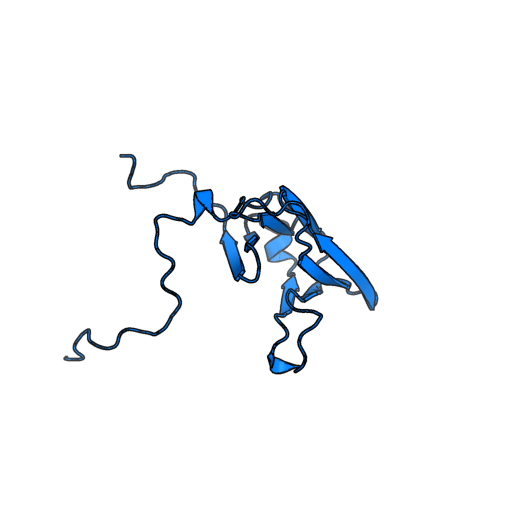N A 1 98 ? -13.96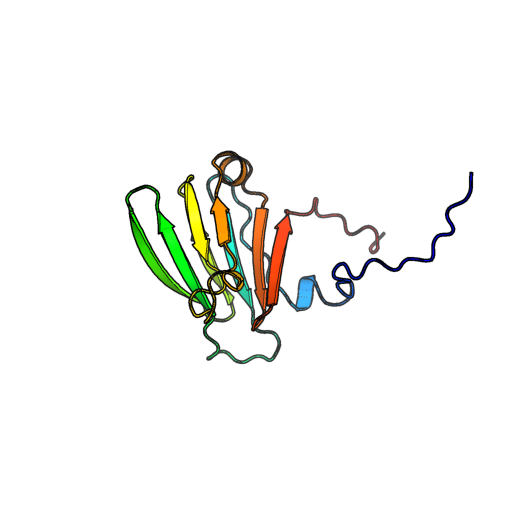8 -2.003 4.065 1.00 98.50 98 GLN A C 1
ATOM 766 O O . GLN A 1 98 ? -13.621 -1.130 4.845 1.00 98.50 98 GLN A O 1
ATOM 771 N N . ALA A 1 99 ? -13.974 -3.298 4.406 1.00 98.06 99 ALA A N 1
ATOM 772 C CA . ALA A 1 99 ? -13.641 -3.766 5.752 1.00 98.06 99 ALA A CA 1
ATOM 773 C C . ALA A 1 99 ? -12.210 -3.384 6.175 1.00 98.06 99 ALA A C 1
ATOM 775 O O . ALA A 1 99 ? -12.008 -2.908 7.287 1.00 98.06 99 ALA A O 1
ATOM 776 N N . GLN A 1 100 ? -11.223 -3.518 5.278 1.00 97.25 100 GLN A N 1
ATOM 777 C CA . GLN A 1 100 ? -9.847 -3.090 5.566 1.00 97.25 100 GLN A CA 1
ATOM 778 C C . GLN A 1 100 ? -9.755 -1.586 5.840 1.00 97.25 100 GLN A C 1
ATOM 780 O O . GLN A 1 100 ? -9.008 -1.179 6.73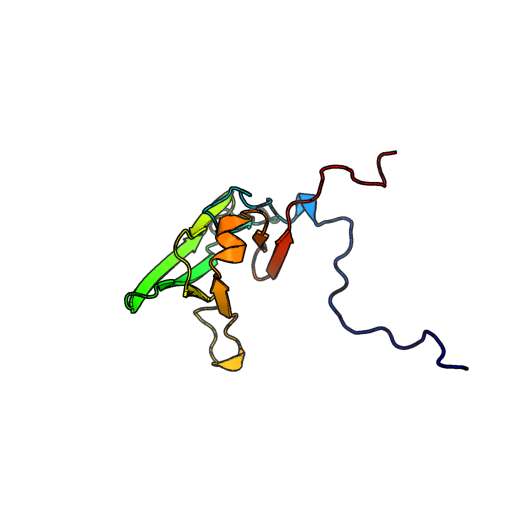2 1.00 97.25 100 GLN A O 1
ATOM 785 N N . LEU A 1 101 ? -10.514 -0.772 5.097 1.00 98.25 101 LEU A N 1
ATOM 786 C CA . LEU A 1 101 ? -10.589 0.670 5.332 1.00 98.25 101 LEU A CA 1
ATOM 787 C C . LEU A 1 101 ? -11.279 0.974 6.661 1.00 98.25 101 LEU A C 1
ATOM 789 O O . LEU A 1 101 ? -10.734 1.731 7.459 1.00 98.25 101 LEU A O 1
ATOM 793 N N . ASP A 1 102 ? -12.433 0.369 6.927 1.00 98.12 102 ASP A N 1
ATOM 794 C CA . ASP A 1 102 ? -13.213 0.599 8.145 1.00 98.12 102 ASP A CA 1
ATOM 795 C C . ASP A 1 102 ? -12.400 0.257 9.399 1.00 98.12 102 ASP A C 1
ATOM 797 O O . ASP A 1 102 ? -12.337 1.054 10.341 1.00 98.12 102 ASP A O 1
ATOM 801 N N . GLU A 1 103 ? -11.713 -0.889 9.391 1.00 96.69 103 GLU A N 1
ATOM 802 C CA . GLU A 1 103 ? -10.838 -1.301 10.487 1.00 96.69 103 GLU A CA 1
ATOM 803 C C . GLU A 1 103 ? -9.597 -0.405 10.603 1.00 96.69 103 GLU A C 1
ATOM 805 O O . GLU A 1 103 ? -9.140 -0.125 11.714 1.00 96.69 103 GLU A O 1
ATOM 810 N N . GLY A 1 104 ? -9.029 0.038 9.473 1.00 95.94 104 GLY A N 1
ATOM 811 C CA . GLY A 1 104 ? -7.898 0.969 9.431 1.00 95.94 104 GLY A CA 1
ATOM 812 C C . GLY A 1 104 ? -6.646 0.478 10.158 1.00 95.94 104 GLY A C 1
ATOM 813 O O . GLY A 1 104 ? -5.829 1.280 10.612 1.00 95.94 104 GLY A O 1
ATOM 814 N N . LYS A 1 105 ? -6.519 -0.837 10.343 1.00 94.62 105 LYS A N 1
ATOM 815 C CA . LYS A 1 105 ? -5.441 -1.470 11.115 1.00 94.62 105 LYS A CA 1
ATOM 816 C C . LYS A 1 105 ? -4.458 -2.242 10.250 1.00 94.62 105 LYS A C 1
ATOM 818 O O . LYS A 1 105 ? -3.536 -2.823 10.800 1.00 94.62 105 LYS A O 1
ATOM 823 N N . THR A 1 106 ? -4.648 -2.264 8.935 1.00 93.25 106 THR A N 1
ATOM 824 C CA . THR A 1 106 ? -3.771 -2.979 8.005 1.00 93.25 106 THR A CA 1
ATOM 825 C C . THR A 1 106 ? -3.105 -2.024 7.024 1.00 93.25 106 THR A C 1
ATOM 827 O O . THR A 1 106 ? -3.583 -0.909 6.807 1.00 93.25 106 THR A O 1
ATOM 830 N N . GLY A 1 107 ? -1.977 -2.439 6.461 1.00 94.94 107 GLY A N 1
ATOM 831 C CA . GLY A 1 107 ? -1.228 -1.655 5.489 1.00 94.94 107 GLY A CA 1
ATOM 832 C C . GLY A 1 107 ? -0.116 -2.470 4.845 1.00 94.94 107 GLY A C 1
ATOM 833 O O . GLY A 1 107 ? 0.018 -3.670 5.089 1.00 94.94 107 GLY A O 1
ATOM 834 N N . VAL A 1 108 ? 0.698 -1.804 4.034 1.00 94.69 108 VAL A N 1
ATOM 835 C CA . VAL A 1 108 ? 1.894 -2.399 3.427 1.00 94.69 108 VAL A CA 1
ATOM 836 C C . VAL A 1 108 ? 3.111 -1.606 3.851 1.00 94.69 108 VAL A C 1
ATOM 838 O O . VAL A 1 108 ? 3.085 -0.376 3.870 1.00 94.69 108 VAL A O 1
ATOM 841 N N . VAL A 1 109 ? 4.188 -2.322 4.135 1.00 92.25 109 VAL A N 1
ATOM 842 C CA . VAL A 1 109 ? 5.525 -1.750 4.247 1.00 92.25 109 VAL A CA 1
ATOM 843 C C . VAL A 1 109 ? 6.357 -2.168 3.045 1.00 92.25 109 VAL A C 1
ATOM 845 O O . VAL A 1 109 ? 6.258 -3.304 2.588 1.00 92.25 109 VAL A O 1
ATOM 848 N N . ILE A 1 110 ? 7.182 -1.259 2.537 1.00 91.06 110 ILE A N 1
ATOM 849 C CA . ILE A 1 110 ? 8.121 -1.510 1.443 1.00 91.06 110 ILE A CA 1
ATOM 850 C C . ILE A 1 110 ? 9.519 -1.093 1.891 1.00 91.06 110 ILE A C 1
ATOM 852 O O . ILE A 1 110 ? 9.701 -0.011 2.453 1.00 91.06 110 ILE A O 1
ATOM 856 N N . ASN A 1 111 ? 10.505 -1.937 1.597 1.00 87.56 111 ASN A N 1
ATOM 857 C CA . ASN A 1 111 ? 11.918 -1.625 1.720 1.00 87.56 111 ASN A CA 1
ATOM 858 C C . ASN A 1 111 ? 12.674 -2.120 0.498 1.00 87.56 111 ASN A C 1
ATOM 860 O O . ASN A 1 111 ? 12.706 -3.315 0.209 1.00 87.56 111 ASN A O 1
ATOM 864 N N . GLN A 1 112 ? 13.296 -1.184 -0.218 1.00 82.19 112 GLN A N 1
ATOM 865 C CA . GLN A 1 112 ? 13.949 -1.456 -1.496 1.00 82.19 112 GLN A CA 1
ATOM 866 C C . GLN A 1 112 ? 12.973 -2.167 -2.457 1.00 82.19 112 GLN A C 1
ATOM 868 O O . GLN A 1 112 ? 11.964 -1.587 -2.863 1.00 82.19 112 GLN A O 1
ATOM 873 N N . GLY A 1 113 ? 13.264 -3.418 -2.826 1.00 78.44 113 GLY A N 1
ATOM 874 C CA . GLY A 1 113 ? 12.402 -4.262 -3.657 1.00 78.44 113 GLY A CA 1
ATOM 875 C C . GLY A 1 113 ? 11.442 -5.163 -2.875 1.00 78.44 113 GLY A C 1
ATOM 876 O O . GLY A 1 113 ? 10.546 -5.743 -3.484 1.00 78.44 113 GLY A O 1
ATOM 877 N N . GLN A 1 114 ? 11.607 -5.280 -1.557 1.00 85.25 114 GLN A N 1
ATOM 878 C CA . GLN A 1 114 ? 10.818 -6.161 -0.697 1.00 85.25 114 GLN A CA 1
ATOM 879 C C . GLN A 1 114 ? 9.614 -5.421 -0.116 1.00 85.25 114 GLN A C 1
ATOM 881 O O . GLN A 1 114 ? 9.659 -4.209 0.104 1.00 85.25 114 GLN A O 1
ATOM 886 N N . HIS A 1 115 ? 8.534 -6.147 0.145 1.00 88.75 115 HIS A N 1
ATOM 887 C CA . HIS A 1 115 ? 7.348 -5.610 0.798 1.00 88.75 115 HIS A CA 1
ATOM 888 C C . HIS A 1 115 ? 6.692 -6.677 1.677 1.00 88.75 115 HIS A C 1
ATOM 890 O O . HIS A 1 115 ? 6.901 -7.873 1.479 1.00 88.75 115 HIS A O 1
ATOM 896 N N . ALA A 1 116 ? 5.891 -6.234 2.641 1.00 87.69 116 ALA A N 1
ATOM 897 C CA . ALA A 1 116 ? 5.093 -7.105 3.492 1.00 87.69 116 ALA A CA 1
ATOM 898 C C . ALA A 1 116 ? 3.752 -6.450 3.834 1.00 87.69 116 ALA A C 1
ATOM 900 O O . ALA A 1 116 ? 3.654 -5.226 3.970 1.00 87.69 116 ALA A O 1
ATOM 901 N N . PHE A 1 117 ? 2.723 -7.277 4.003 1.00 89.50 117 PHE A N 1
ATOM 902 C CA . PHE A 1 117 ? 1.458 -6.860 4.594 1.00 89.50 117 PHE A CA 1
ATOM 903 C C . PHE A 1 117 ? 1.594 -6.840 6.116 1.00 89.50 117 PHE A C 1
ATOM 905 O O . PHE A 1 117 ? 2.098 -7.794 6.707 1.00 89.50 117 PHE A O 1
ATOM 912 N N . VAL A 1 118 ? 1.143 -5.762 6.752 1.00 88.44 118 VAL A N 1
ATOM 913 C CA . VAL A 1 118 ? 1.275 -5.568 8.199 1.00 88.44 118 VAL A CA 1
ATOM 914 C C . VAL A 1 118 ? -0.059 -5.211 8.833 1.00 88.44 118 VAL A C 1
ATOM 916 O O . VAL A 1 118 ? -0.903 -4.548 8.229 1.00 88.44 118 VAL A O 1
ATOM 919 N N . GLU A 1 119 ? -0.217 -5.614 10.089 1.00 89.12 119 GLU A N 1
ATOM 920 C CA . GLU A 1 119 ? -1.345 -5.251 10.939 1.00 89.12 119 GLU A CA 1
ATOM 921 C C . GLU A 1 119 ? -0.846 -4.500 12.179 1.00 89.12 119 GLU A C 1
ATOM 923 O O . GLU A 1 119 ? 0.232 -4.773 12.713 1.00 89.12 119 GLU A O 1
ATOM 928 N N . LYS A 1 120 ? -1.636 -3.537 12.654 1.00 85.81 120 LYS A N 1
ATOM 929 C CA . LYS A 1 120 ? -1.365 -2.768 13.862 1.00 85.81 120 LYS A CA 1
ATOM 930 C C . LYS A 1 120 ? -1.263 -3.705 15.065 1.00 85.81 120 LYS A C 1
ATOM 932 O O . LYS A 1 120 ? -2.265 -4.225 15.552 1.00 85.81 120 LYS A O 1
ATOM 937 N N . ALA A 1 121 ? -0.055 -3.849 15.600 1.00 79.25 121 ALA A N 1
ATOM 938 C CA . ALA A 1 121 ? 0.163 -4.573 16.843 1.00 79.25 121 ALA A CA 1
ATOM 939 C C . ALA A 1 121 ? -0.497 -3.852 18.035 1.00 79.25 121 ALA A C 1
ATOM 941 O O . ALA A 1 121 ? -0.538 -2.622 18.107 1.00 79.25 121 ALA A O 1
ATOM 942 N N . SER A 1 122 ? -0.946 -4.619 19.032 1.00 68.88 122 SER A N 1
ATOM 943 C CA . SER A 1 122 ? -1.568 -4.119 20.271 1.00 68.88 122 SER A CA 1
ATOM 944 C C . SER A 1 122 ? -0.597 -3.404 21.233 1.00 68.88 122 SER A C 1
ATOM 946 O O . SER A 1 122 ? -0.972 -3.064 22.353 1.00 68.88 122 SER A O 1
ATOM 948 N N . GLY A 1 123 ? 0.647 -3.151 20.809 1.00 57.41 123 GLY A N 1
ATOM 949 C CA . GLY A 1 123 ? 1.631 -2.337 21.531 1.00 57.41 123 GLY A CA 1
ATOM 950 C C . GLY A 1 123 ? 2.414 -3.051 22.638 1.00 57.41 123 GLY A C 1
ATOM 951 O O . GLY A 1 123 ? 3.303 -2.441 23.224 1.00 57.41 123 GLY A O 1
ATOM 952 N N . LYS A 1 124 ? 2.149 -4.333 22.922 1.00 52.41 124 LYS A N 1
ATOM 953 C CA . LYS A 1 124 ? 2.971 -5.130 23.847 1.00 52.41 124 LYS A CA 1
ATOM 954 C C . LYS A 1 124 ? 3.892 -6.049 23.062 1.00 52.41 124 LYS A C 1
ATOM 956 O O . LYS A 1 124 ? 3.442 -7.049 22.515 1.00 52.41 124 LYS A O 1
ATOM 961 N N . ASN A 1 125 ? 5.181 -5.725 23.032 1.00 52.50 125 ASN A N 1
ATOM 962 C CA . ASN A 1 125 ? 6.190 -6.685 22.613 1.00 52.50 125 ASN A CA 1
ATOM 963 C C . ASN A 1 125 ? 6.479 -7.615 23.811 1.00 52.50 125 ASN A C 1
ATOM 965 O O . ASN A 1 125 ? 7.032 -7.150 24.809 1.00 52.50 125 ASN A O 1
ATOM 969 N N . PRO A 1 126 ? 6.105 -8.906 23.747 1.00 51.56 126 PRO A N 1
ATOM 970 C CA . PRO A 1 126 ? 6.226 -9.837 24.870 1.00 51.56 126 PRO A CA 1
ATOM 971 C C . PRO A 1 126 ? 7.678 -10.129 25.282 1.00 51.56 126 PRO A C 1
ATOM 973 O O . PRO A 1 126 ? 7.892 -10.797 26.287 1.00 51.56 126 PRO A O 1
ATOM 976 N N . ARG A 1 127 ? 8.677 -9.647 24.528 1.00 51.53 127 ARG A N 1
ATOM 977 C CA . ARG A 1 127 ? 10.100 -9.773 24.876 1.00 51.53 127 ARG A CA 1
ATOM 978 C C . ARG A 1 127 ? 10.645 -8.642 25.752 1.00 51.53 127 ARG A C 1
ATOM 980 O O . ARG A 1 127 ? 11.751 -8.789 26.254 1.00 51.53 127 ARG A O 1
ATOM 987 N N . PHE A 1 128 ? 9.902 -7.551 25.946 1.00 46.53 128 PHE A N 1
ATOM 988 C CA . PHE A 1 128 ? 10.278 -6.454 26.854 1.00 46.53 128 PHE A CA 1
ATOM 989 C C . PHE A 1 128 ? 9.483 -6.505 28.176 1.00 46.53 128 PHE A C 1
ATOM 991 O O . PHE A 1 128 ? 9.069 -5.465 28.686 1.00 46.53 128 PHE A O 1
ATOM 998 N N . LEU A 1 129 ? 9.221 -7.720 28.681 1.00 47.38 129 LEU A N 1
ATOM 999 C CA . LEU A 1 129 ? 8.649 -7.961 30.014 1.00 47.38 129 LEU A CA 1
ATOM 1000 C C . LEU A 1 129 ? 9.673 -7.691 31.121 1.00 47.38 129 LEU A C 1
ATOM 1002 O O . LEU A 1 129 ? 10.838 -8.115 30.951 1.00 47.38 129 LEU A O 1
#

Organism: NCBI:txid155322

Foldseek 3Di:
DDDDPDDDDPPDDDPPVCPVVQWDDFQQDALKAKEAEAENVPPQVQWFWKWKQAPVRDIDIDTDGHPDMDIDRGAQIKMWRCPVDPDPVPTDIDGHHNVCRRRSFWYKTHYRSDIDIDGHDPPDDVVVD